Protein AF-A0A0P7C8B6-F1 (afdb_monomer_lite)

Foldseek 3Di:
DDPLLVLLVVLLVVLCVQLVVLVPPPCSVVSNVLSVLLSVLSVVLQVDPDALCSLQVLLVVLLVVLVVLQAPDQPDQAQPPVRHCDSNNVSNVSSVSSNVSSVSSNCSSPRDRDDD

Organism: NCBI:txid1605367

pLDDT: mean 93.77, std 8.3, range [48.72, 98.81]

InterPro domains:
  IPR029377 TMEM220 protein [PF15071] (16-109)

Radius of gyration: 15.58 Å; chains: 1; bounding box: 34×31×47 Å

Secondary structure (DSSP, 8-state):
--HHHHHHHHHHHHHHHHHHHGGGSS-HHHHHHHHHHHHHHHHHHHHS---THHHHHHHHHHHHHHHHT--SS---SS--TTS---HHHHHHHHHHHHHHHHHHHHHHHHSPPPP-

Structure (mmCIF, N/CA/C/O backbone):
data_AF-A0A0P7C8B6-F1
#
_entry.id   AF-A0A0P7C8B6-F1
#
loop_
_atom_site.group_PDB
_atom_site.id
_atom_site.type_symbol
_atom_site.label_atom_id
_atom_site.label_alt_id
_atom_site.label_comp_id
_atom_site.label_asym_id
_atom_site.label_entity_id
_atom_site.label_seq_id
_atom_site.pdbx_PDB_ins_code
_atom_site.Cartn_x
_atom_site.Cartn_y
_atom_site.Cartn_z
_atom_site.occupancy
_atom_site.B_iso_or_equiv
_atom_site.auth_seq_id
_atom_site.auth_comp_id
_atom_site.auth_asym_id
_atom_site.auth_atom_id
_atom_site.pdbx_PDB_model_num
ATOM 1 N N . MET A 1 1 ? -8.041 21.000 11.762 1.00 61.59 1 MET A N 1
ATOM 2 C CA . MET A 1 1 ? -8.173 19.545 11.507 1.00 61.59 1 MET A CA 1
ATOM 3 C C . MET A 1 1 ? -7.117 18.818 12.331 1.00 61.59 1 MET A C 1
ATOM 5 O O . MET A 1 1 ? -5.998 19.303 12.370 1.00 61.59 1 MET A O 1
ATOM 9 N N . SER A 1 2 ? -7.451 17.731 13.042 1.00 86.75 2 SER A N 1
ATOM 10 C CA . SER A 1 2 ? -6.442 16.956 13.797 1.00 86.75 2 SER A CA 1
ATOM 11 C C . SER A 1 2 ? -5.415 16.341 12.838 1.00 86.75 2 SER A C 1
ATOM 13 O O . SER A 1 2 ? -5.809 15.888 11.764 1.00 86.75 2 SER A O 1
ATOM 15 N N . VAL A 1 3 ? -4.137 16.278 13.235 1.00 87.31 3 VAL A N 1
ATOM 16 C CA . VAL A 1 3 ? -3.024 15.716 12.437 1.00 87.31 3 VAL A CA 1
ATOM 17 C C . VAL A 1 3 ? -3.370 14.337 11.867 1.00 87.31 3 VAL A C 1
ATOM 19 O O . VAL A 1 3 ? -3.142 14.082 10.688 1.00 87.31 3 VAL A O 1
ATOM 22 N N . LYS A 1 4 ? -4.020 13.477 12.663 1.00 88.69 4 LYS A N 1
ATOM 23 C CA . LYS A 1 4 ? -4.470 12.144 12.226 1.00 88.69 4 LYS A CA 1
ATOM 24 C C . LYS A 1 4 ? -5.446 12.212 11.051 1.00 88.69 4 LYS A C 1
ATOM 26 O O . LYS A 1 4 ? -5.321 11.463 10.090 1.00 88.69 4 LYS A O 1
ATOM 31 N N . LYS A 1 5 ? -6.428 13.118 11.129 1.00 89.62 5 LYS A N 1
ATOM 32 C CA . LYS A 1 5 ? -7.413 13.314 10.057 1.00 89.62 5 LYS A CA 1
ATOM 33 C C . LYS A 1 5 ? -6.733 13.867 8.810 1.00 89.62 5 LYS A C 1
ATOM 35 O O . LYS A 1 5 ? -7.017 13.381 7.726 1.00 89.62 5 LYS A O 1
ATOM 40 N N . SER A 1 6 ? -5.811 14.818 8.964 1.00 92.81 6 SER A N 1
ATOM 41 C CA . SER A 1 6 ? -5.024 15.344 7.844 1.00 92.81 6 SER A CA 1
ATOM 42 C C . SER A 1 6 ? -4.236 14.244 7.132 1.00 92.81 6 SER A C 1
ATOM 44 O O . SER A 1 6 ? -4.273 14.180 5.909 1.00 92.81 6 SER A O 1
ATOM 46 N N . LEU A 1 7 ? -3.596 13.344 7.886 1.00 94.50 7 LEU A N 1
ATOM 47 C CA . LEU A 1 7 ? -2.870 12.199 7.334 1.00 94.50 7 LEU A CA 1
ATOM 48 C C . LEU A 1 7 ? -3.791 11.258 6.543 1.00 94.50 7 LEU A C 1
ATOM 50 O O . LEU A 1 7 ? -3.444 10.852 5.436 1.00 94.50 7 LEU A O 1
ATOM 54 N N . LEU A 1 8 ? -4.974 10.941 7.080 1.00 95.81 8 LEU A N 1
ATOM 55 C CA . LEU A 1 8 ? -5.962 10.099 6.396 1.00 95.81 8 LEU A CA 1
ATOM 56 C C . LEU A 1 8 ? -6.483 10.763 5.115 1.00 95.81 8 LEU A C 1
ATOM 58 O O . LEU A 1 8 ? -6.484 10.137 4.066 1.00 95.81 8 LEU A O 1
ATOM 62 N N . TYR A 1 9 ? -6.855 12.044 5.152 1.00 96.56 9 TYR A N 1
ATOM 63 C CA . TYR A 1 9 ? -7.293 12.748 3.942 1.00 96.56 9 TYR A CA 1
ATOM 64 C C . TYR A 1 9 ? -6.197 12.822 2.877 1.00 96.56 9 TYR A C 1
ATOM 66 O O . TYR A 1 9 ? -6.477 12.582 1.705 1.00 96.56 9 TYR A O 1
ATOM 74 N N . LEU A 1 10 ? -4.959 13.128 3.277 1.00 97.38 10 LEU A N 1
ATOM 75 C CA . LEU A 1 10 ? -3.831 13.215 2.355 1.00 97.38 10 LEU A CA 1
ATOM 76 C C . LEU A 1 10 ? -3.543 11.864 1.696 1.00 97.38 10 LEU A C 1
ATOM 78 O O . LEU A 1 10 ? -3.396 11.798 0.481 1.00 97.38 10 LEU A O 1
ATOM 82 N N . SER A 1 11 ? -3.495 10.791 2.486 1.00 97.62 11 SER A N 1
ATOM 83 C CA . SER A 1 11 ? -3.268 9.441 1.962 1.00 97.62 11 SER A CA 1
ATOM 84 C C . SER A 1 11 ? -4.401 8.991 1.040 1.00 97.62 11 SER A C 1
ATOM 86 O O . SER A 1 11 ? -4.116 8.500 -0.045 1.00 97.62 11 SER A O 1
ATOM 88 N N . ILE A 1 12 ? -5.670 9.239 1.385 1.00 98.38 12 ILE A N 1
ATOM 89 C CA . ILE A 1 12 ? -6.811 8.952 0.498 1.00 98.38 12 ILE A CA 1
ATOM 90 C C . ILE A 1 12 ? -6.679 9.713 -0.826 1.00 98.38 12 ILE A C 1
ATOM 92 O O . ILE A 1 12 ? -6.777 9.104 -1.888 1.00 98.38 12 ILE A O 1
ATOM 96 N N . ALA A 1 13 ? -6.434 11.025 -0.778 1.00 98.38 13 ALA A N 1
ATOM 97 C CA . ALA A 1 13 ? -6.285 11.840 -1.982 1.00 98.38 13 ALA A CA 1
ATOM 98 C C . ALA A 1 13 ? -5.117 11.356 -2.855 1.00 98.38 13 ALA A C 1
ATOM 100 O O . ALA A 1 13 ? -5.254 11.274 -4.074 1.00 98.38 13 ALA A O 1
ATOM 101 N N . LEU A 1 14 ? -3.999 10.972 -2.233 1.00 98.38 14 LEU A N 1
ATOM 102 C CA . LEU A 1 14 ? -2.843 10.416 -2.928 1.00 98.38 14 LEU A CA 1
ATOM 103 C C . LEU A 1 14 ? -3.165 9.076 -3.603 1.00 98.38 14 LEU A C 1
ATOM 105 O O . LEU A 1 14 ? -2.796 8.877 -4.755 1.00 98.38 14 LEU A O 1
ATOM 109 N N . MET A 1 15 ? -3.882 8.173 -2.928 1.00 98.50 15 MET A N 1
ATOM 110 C CA . MET A 1 15 ? -4.281 6.887 -3.515 1.00 98.50 15 MET A CA 1
ATOM 111 C C . MET A 1 15 ? -5.254 7.068 -4.682 1.00 98.50 15 MET 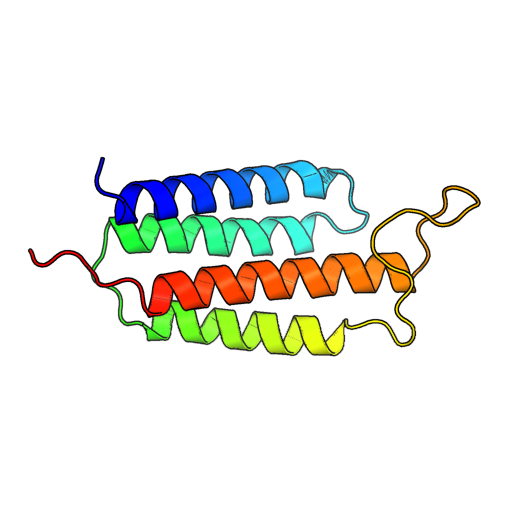A C 1
ATOM 113 O O . MET A 1 15 ? -5.131 6.386 -5.694 1.00 98.50 15 MET A O 1
ATOM 117 N N . LEU A 1 16 ? -6.185 8.021 -4.583 1.00 98.62 16 LEU A N 1
ATOM 118 C CA . LEU A 1 16 ? -7.069 8.371 -5.697 1.00 98.62 16 LEU A CA 1
ATOM 119 C C . LEU A 1 16 ? -6.288 8.961 -6.880 1.00 98.62 16 LEU A C 1
ATOM 121 O O . LEU A 1 16 ? -6.580 8.627 -8.026 1.00 98.62 16 LEU A O 1
ATOM 125 N N . LEU A 1 17 ? -5.275 9.791 -6.616 1.00 98.38 17 LEU A N 1
ATOM 126 C CA . LEU A 1 17 ? -4.390 10.323 -7.653 1.00 98.38 17 LEU A CA 1
ATOM 127 C C . LEU A 1 17 ? -3.587 9.208 -8.338 1.00 98.38 17 LEU A C 1
ATOM 129 O O . LEU A 1 17 ? -3.483 9.191 -9.562 1.00 98.38 17 LEU A O 1
ATOM 133 N N . PHE A 1 18 ? -3.052 8.256 -7.571 1.00 97.62 18 PHE A N 1
ATOM 134 C CA . PHE A 1 18 ? -2.349 7.103 -8.133 1.00 97.62 18 PHE A CA 1
ATOM 135 C C . PHE A 1 18 ? -3.280 6.243 -8.979 1.00 97.62 18 PHE A C 1
ATOM 137 O O . PHE A 1 18 ? -2.928 5.950 -10.116 1.00 97.62 18 PHE A O 1
ATOM 144 N N . ALA A 1 19 ? -4.486 5.936 -8.493 1.00 98.12 19 ALA A N 1
ATOM 145 C CA . ALA A 1 19 ? -5.508 5.240 -9.271 1.00 98.12 19 ALA A CA 1
ATOM 146 C C . ALA A 1 19 ? -5.819 5.967 -10.592 1.00 98.12 19 ALA A C 1
ATOM 148 O O . ALA A 1 19 ? -5.898 5.336 -11.639 1.00 98.12 19 ALA A O 1
ATOM 149 N N . PHE A 1 20 ? -5.939 7.297 -10.570 1.00 98.06 20 PHE A N 1
ATOM 150 C CA . PHE A 1 20 ? -6.160 8.079 -11.786 1.00 98.06 20 PHE A CA 1
ATOM 151 C C . PHE A 1 20 ? -5.009 7.929 -12.796 1.00 98.06 20 PHE A C 1
ATOM 153 O O . PHE A 1 20 ? -5.255 7.727 -13.983 1.00 98.06 20 PHE A O 1
ATOM 160 N N . PHE A 1 21 ? -3.752 7.967 -12.344 1.00 95.88 21 PHE A N 1
ATOM 161 C CA . PHE A 1 21 ? -2.600 7.826 -13.240 1.00 95.88 21 PHE A CA 1
ATOM 162 C C . PHE A 1 21 ? -2.402 6.422 -13.813 1.00 95.88 21 PHE A C 1
ATOM 164 O O . PHE A 1 21 ? -1.790 6.310 -14.878 1.00 95.88 21 PHE A O 1
ATOM 171 N N . GLN A 1 22 ? -2.957 5.382 -13.184 1.00 96.50 22 GLN A N 1
ATOM 172 C CA . GLN A 1 22 ? -2.896 4.012 -13.706 1.00 96.50 22 GLN A CA 1
ATOM 173 C C . GLN A 1 22 ? -3.639 3.826 -15.029 1.00 96.50 22 GLN A C 1
ATOM 175 O O . GLN A 1 22 ? -3.398 2.841 -15.711 1.00 96.50 22 GLN A O 1
ATOM 180 N N . TRP A 1 23 ? -4.477 4.775 -15.457 1.00 95.69 23 TRP A N 1
ATOM 181 C CA . TRP A 1 23 ? -5.088 4.724 -16.792 1.00 95.69 23 TRP A CA 1
ATOM 182 C C . TRP A 1 23 ? -4.061 4.756 -17.941 1.00 95.69 23 TRP A C 1
ATOM 184 O O . TRP A 1 23 ? -4.405 4.439 -19.075 1.00 95.69 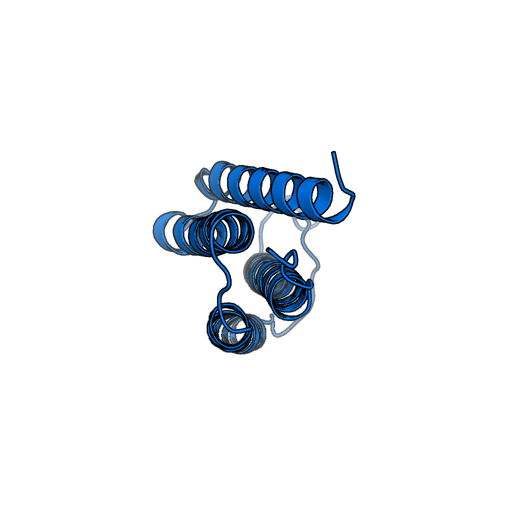23 TRP A O 1
ATOM 194 N N . ASN A 1 24 ? -2.815 5.149 -17.649 1.00 92.31 24 ASN A N 1
ATOM 195 C CA . ASN A 1 24 ? -1.694 5.138 -18.594 1.00 92.31 24 ASN A CA 1
ATOM 196 C C . ASN A 1 24 ? -0.849 3.854 -18.529 1.00 92.31 24 ASN A C 1
ATOM 198 O O . ASN A 1 24 ? 0.162 3.761 -19.225 1.00 92.31 24 ASN A O 1
ATOM 202 N N . ASP A 1 25 ? -1.190 2.917 -17.650 1.00 91.94 25 ASP A N 1
ATOM 203 C CA . ASP A 1 25 ? -0.486 1.647 -17.505 1.00 91.94 25 ASP A CA 1
ATOM 204 C C . ASP A 1 25 ? -1.087 0.590 -18.460 1.00 91.94 25 ASP A C 1
ATOM 206 O O . ASP A 1 25 ? -2.269 0.710 -18.798 1.00 91.94 25 ASP A O 1
ATOM 210 N N . PRO A 1 26 ? -0.322 -0.409 -18.948 1.00 90.69 26 PRO A N 1
ATOM 211 C CA . PRO A 1 26 ? -0.866 -1.492 -19.774 1.00 90.69 26 PRO A CA 1
ATOM 212 C C . PRO A 1 26 ? -1.998 -2.288 -19.105 1.00 90.69 26 PRO A C 1
ATOM 214 O O . PRO A 1 26 ? -2.923 -2.697 -19.809 1.00 90.69 26 PRO A O 1
ATOM 217 N N . ASP A 1 27 ? -1.989 -2.436 -17.771 1.00 93.31 27 ASP A N 1
ATOM 218 C CA . ASP A 1 27 ? -2.960 -3.260 -17.030 1.00 93.31 27 ASP A CA 1
ATOM 219 C C . ASP A 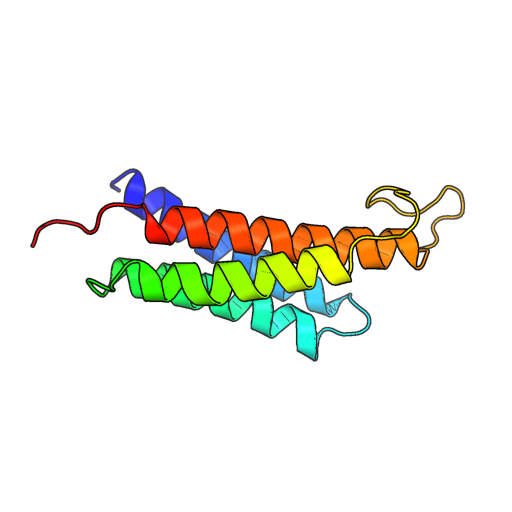1 27 ? -3.774 -2.469 -15.977 1.00 93.31 27 ASP A C 1
ATOM 221 O O . ASP A 1 27 ? -3.807 -2.802 -14.784 1.00 93.31 27 ASP A O 1
ATOM 225 N N . PRO A 1 28 ? -4.532 -1.431 -16.384 1.00 95.50 28 PRO A N 1
ATOM 226 C CA . PRO A 1 28 ? -5.188 -0.501 -15.457 1.00 95.50 28 PRO A CA 1
ATOM 227 C C . PRO A 1 28 ? -6.239 -1.186 -14.574 1.00 95.50 28 PRO A C 1
ATOM 229 O O . PRO A 1 28 ? -6.490 -0.782 -13.439 1.00 95.50 28 PRO A O 1
ATOM 232 N N . HIS A 1 29 ? -6.857 -2.248 -15.088 1.00 96.56 29 HIS A N 1
ATOM 233 C CA . HIS A 1 29 ? -7.902 -3.010 -14.416 1.00 96.56 29 HIS A CA 1
ATOM 234 C C . HIS A 1 29 ? -7.397 -3.763 -13.175 1.00 96.56 29 HIS A C 1
ATOM 236 O O . HIS A 1 29 ? -8.203 -4.068 -12.298 1.00 96.56 29 HIS A O 1
ATOM 242 N N . ILE A 1 30 ? -6.090 -4.023 -13.074 1.00 96.06 30 ILE A N 1
ATOM 243 C CA . ILE A 1 30 ? -5.452 -4.605 -11.888 1.00 96.06 30 ILE A CA 1
ATOM 244 C C . ILE A 1 30 ? -5.034 -3.490 -10.927 1.00 96.06 30 ILE A C 1
ATOM 246 O O . ILE A 1 30 ? -5.378 -3.517 -9.742 1.00 96.06 30 ILE A O 1
ATOM 250 N N . TRP A 1 31 ? -4.335 -2.475 -11.439 1.00 97.31 31 TRP A N 1
ATOM 251 C CA . TRP A 1 31 ? -3.686 -1.468 -10.600 1.00 97.31 31 TRP A CA 1
ATOM 252 C C . TRP A 1 31 ? -4.659 -0.481 -9.959 1.00 97.31 31 TRP A C 1
ATOM 254 O O . TRP A 1 31 ? -4.487 -0.099 -8.801 1.00 97.31 31 TRP A O 1
ATOM 264 N N . ILE A 1 32 ? -5.730 -0.099 -10.653 1.00 98.38 32 ILE A N 1
ATOM 265 C CA . ILE A 1 32 ? -6.718 0.852 -10.128 1.00 98.38 32 ILE A CA 1
ATOM 266 C C . ILE A 1 32 ? -7.420 0.315 -8.875 1.00 98.38 32 ILE A C 1
ATOM 268 O O . ILE A 1 32 ? -7.397 1.011 -7.853 1.00 98.38 32 ILE A O 1
ATOM 272 N N . PRO A 1 33 ? -8.001 -0.905 -8.880 1.00 98.50 33 PRO A N 1
ATOM 273 C CA . PRO A 1 33 ? -8.597 -1.478 -7.677 1.00 98.50 33 PRO A CA 1
ATOM 274 C C . PRO A 1 33 ? -7.649 -1.516 -6.480 1.00 98.50 33 PRO A C 1
ATOM 276 O O . PRO A 1 33 ? -8.081 -1.236 -5.363 1.00 98.50 33 PRO A O 1
ATOM 279 N N . ILE A 1 34 ? -6.363 -1.801 -6.699 1.00 98.12 34 ILE A N 1
ATOM 280 C CA . ILE A 1 34 ? -5.370 -1.909 -5.624 1.00 98.12 34 ILE A CA 1
ATOM 281 C C . ILE A 1 34 ? -5.279 -0.601 -4.830 1.00 98.12 34 ILE A C 1
ATOM 283 O O . ILE A 1 34 ? -5.369 -0.629 -3.599 1.00 98.12 34 ILE A O 1
ATOM 287 N N . TYR A 1 35 ? -5.171 0.541 -5.518 1.00 98.56 35 TYR A N 1
ATOM 288 C CA . TYR A 1 35 ? -5.141 1.859 -4.875 1.00 98.56 35 TYR A CA 1
ATOM 289 C C . TYR A 1 35 ? -6.505 2.261 -4.298 1.00 98.56 35 TYR A C 1
ATOM 291 O O . TYR A 1 35 ? -6.573 2.818 -3.198 1.00 98.56 35 TYR A O 1
ATOM 299 N N . LEU A 1 36 ? -7.607 1.948 -4.991 1.00 98.62 36 LEU A N 1
ATOM 300 C CA . LEU A 1 36 ? -8.958 2.256 -4.506 1.00 98.62 36 LEU A CA 1
ATOM 301 C C . LEU A 1 36 ? -9.302 1.512 -3.210 1.00 98.62 36 LEU A C 1
ATOM 303 O O . LEU A 1 36 ? -9.949 2.090 -2.338 1.00 98.62 36 LEU A O 1
ATOM 307 N N . ILE A 1 37 ? -8.833 0.274 -3.038 1.00 98.69 37 ILE A N 1
ATOM 308 C CA . ILE A 1 37 ? -8.986 -0.482 -1.787 1.00 98.69 37 ILE A CA 1
ATOM 309 C C . ILE A 1 37 ? -8.306 0.259 -0.630 1.00 98.69 37 ILE A C 1
ATOM 311 O O . ILE A 1 37 ? -8.911 0.431 0.429 1.00 98.69 37 ILE A O 1
ATOM 315 N N . VAL A 1 38 ? -7.083 0.764 -0.821 1.00 98.56 38 VAL A N 1
ATOM 316 C CA . VAL A 1 38 ? -6.367 1.519 0.223 1.00 98.56 38 VAL A CA 1
ATOM 317 C C . VAL A 1 38 ? -7.067 2.846 0.523 1.00 98.56 38 VAL A C 1
ATOM 319 O O . VAL A 1 38 ? -7.234 3.200 1.693 1.00 98.56 38 VAL A O 1
ATOM 322 N N . ALA A 1 39 ? -7.536 3.561 -0.504 1.00 98.69 39 ALA A N 1
ATOM 323 C CA . ALA A 1 39 ? -8.323 4.784 -0.335 1.00 98.69 39 ALA A CA 1
ATOM 324 C C . ALA A 1 39 ? -9.608 4.522 0.471 1.00 98.69 39 ALA A C 1
ATOM 326 O O . ALA A 1 39 ? -9.914 5.235 1.431 1.00 98.69 39 ALA A O 1
ATOM 327 N N . PHE A 1 40 ? -10.332 3.454 0.130 1.00 98.50 40 PHE A N 1
ATOM 328 C CA . PHE A 1 40 ? -11.536 3.035 0.835 1.00 98.50 40 PHE A CA 1
ATOM 329 C C . PHE A 1 40 ? -11.250 2.685 2.298 1.00 98.50 40 PHE A C 1
ATOM 331 O O . PHE A 1 40 ? -11.974 3.133 3.186 1.00 98.50 40 PHE A O 1
ATOM 338 N N . LEU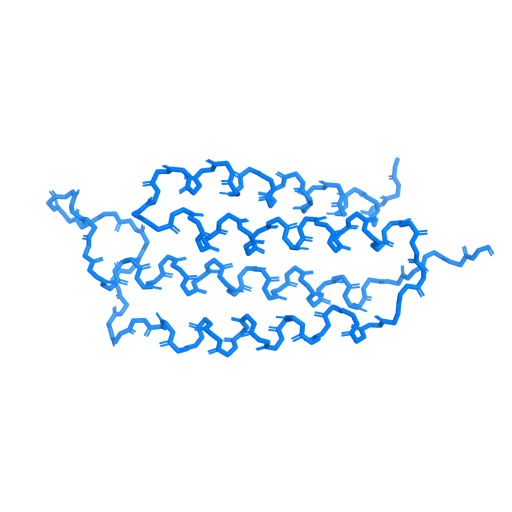 A 1 41 ? -10.178 1.938 2.575 1.00 97.81 41 LEU A N 1
ATOM 339 C CA . LEU A 1 41 ? -9.782 1.592 3.941 1.00 97.81 41 LEU A CA 1
ATOM 340 C C . LEU A 1 41 ? -9.374 2.828 4.756 1.00 97.81 41 LEU A C 1
ATOM 342 O O . LEU A 1 41 ? -9.704 2.911 5.940 1.00 97.81 41 LEU A O 1
ATOM 346 N N . GLY A 1 42 ? -8.750 3.826 4.125 1.00 96.81 42 GLY A N 1
ATOM 347 C CA . GLY A 1 42 ? -8.484 5.125 4.748 1.00 96.81 42 GLY A CA 1
ATOM 348 C C . GLY A 1 42 ? -9.771 5.844 5.158 1.00 96.81 42 GLY A C 1
ATOM 349 O O . GLY A 1 42 ? -9.908 6.271 6.306 1.00 96.81 42 GLY A O 1
ATOM 350 N N . TRP A 1 43 ? -10.757 5.920 4.256 1.00 96.19 43 TRP A N 1
ATOM 351 C CA . TRP A 1 43 ? -12.079 6.480 4.570 1.00 96.19 43 TRP A CA 1
ATOM 352 C C . TRP A 1 43 ? -12.779 5.688 5.684 1.00 96.19 43 TRP A C 1
ATOM 354 O O . TRP A 1 43 ? -13.314 6.267 6.633 1.00 96.19 43 TRP A O 1
ATOM 364 N N . ARG A 1 44 ? -12.719 4.355 5.614 1.00 94.81 44 ARG A N 1
ATOM 365 C CA . ARG A 1 44 ? -13.313 3.452 6.601 1.00 94.81 44 ARG A CA 1
ATOM 366 C C . ARG A 1 44 ? -12.723 3.687 7.998 1.00 94.81 44 ARG A C 1
ATOM 368 O O . ARG A 1 44 ? -13.486 3.850 8.951 1.00 94.81 44 ARG A O 1
ATOM 375 N N . LYS A 1 45 ? -11.395 3.845 8.109 1.00 93.94 45 LYS A N 1
ATOM 376 C CA . LYS 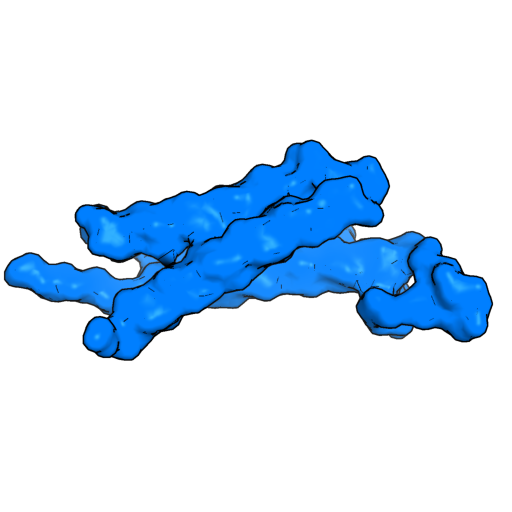A 1 45 ? -10.686 4.179 9.362 1.00 93.94 45 LYS A CA 1
ATOM 377 C C . LYS A 1 45 ? -11.183 5.477 10.008 1.00 93.94 45 LYS A C 1
ATOM 379 O O . LYS A 1 45 ? -11.123 5.619 11.228 1.00 93.94 45 LYS A O 1
ATOM 384 N N . MET A 1 46 ? -11.673 6.433 9.219 1.00 92.38 46 MET A N 1
ATOM 385 C CA . MET A 1 46 ? -12.230 7.682 9.747 1.00 92.38 46 MET A CA 1
ATOM 386 C C . MET A 1 46 ? -13.632 7.515 10.338 1.00 92.38 46 MET A C 1
ATOM 388 O O . MET A 1 46 ? -14.026 8.310 11.194 1.00 92.38 46 MET A O 1
ATOM 392 N N . LYS A 1 47 ? -14.402 6.540 9.844 1.00 90.69 47 LYS A N 1
ATOM 393 C CA . LYS A 1 47 ? -15.824 6.369 10.163 1.00 90.69 47 LYS A CA 1
ATOM 394 C C . LYS A 1 47 ? -16.070 5.301 11.228 1.00 90.69 47 LYS A C 1
ATOM 396 O O . LYS A 1 47 ? -17.019 5.442 11.997 1.00 90.69 47 LYS A O 1
ATOM 401 N N . TYR A 1 48 ? -15.230 4.270 11.282 1.00 90.62 48 TYR A N 1
ATOM 402 C CA . TYR A 1 48 ? -15.438 3.084 12.110 1.00 90.62 48 TYR A CA 1
ATOM 403 C C . TYR A 1 48 ? -14.246 2.802 13.033 1.00 90.62 48 TYR A C 1
ATOM 405 O O . TYR A 1 48 ? -13.106 3.175 12.753 1.00 90.62 48 TYR A O 1
ATOM 413 N N . LYS A 1 49 ? -14.509 2.106 14.145 1.00 88.44 49 LYS A N 1
ATOM 414 C CA . LYS A 1 49 ? -13.485 1.589 15.067 1.00 88.44 49 LYS A CA 1
ATOM 415 C C . LYS A 1 49 ? -13.087 0.169 14.660 1.00 88.44 49 LYS A C 1
ATOM 417 O O . LYS A 1 49 ? -13.376 -0.792 15.365 1.00 88.44 49 LYS A O 1
ATOM 422 N N . ASP A 1 50 ? -12.486 0.044 13.482 1.00 90.06 50 ASP A N 1
ATOM 423 C CA . ASP A 1 50 ? -12.037 -1.252 12.974 1.00 90.06 50 ASP A CA 1
ATOM 424 C C . ASP A 1 50 ? -10.850 -1.804 13.774 1.00 90.06 50 ASP A C 1
ATOM 426 O O . ASP A 1 50 ? -9.959 -1.059 14.193 1.00 90.06 50 ASP A O 1
ATOM 430 N N . SER A 1 51 ? -10.815 -3.131 13.918 1.00 93.31 51 SER A N 1
ATOM 431 C CA . SER A 1 51 ? -9.631 -3.853 14.390 1.00 93.31 51 SER A CA 1
ATOM 432 C C . SER A 1 51 ? -8.447 -3.615 13.448 1.00 93.31 51 SER A C 1
ATOM 434 O O . SER A 1 51 ? -8.619 -3.572 12.228 1.00 93.31 51 SER A O 1
ATOM 436 N N . SER A 1 52 ? -7.229 -3.542 13.994 1.00 95.06 52 SER A N 1
ATOM 437 C CA . SER A 1 52 ? -5.994 -3.411 13.207 1.00 95.06 52 SER A CA 1
ATOM 438 C C . SER A 1 52 ? -5.839 -4.512 12.149 1.00 95.06 52 SER A C 1
ATOM 440 O O . SER A 1 52 ? -5.239 -4.271 11.102 1.00 95.06 52 SER A O 1
ATOM 442 N N . LEU A 1 53 ? -6.441 -5.689 12.367 1.00 96.56 53 LEU A N 1
ATOM 443 C CA . LEU A 1 53 ? -6.433 -6.800 11.408 1.00 96.56 53 LEU A CA 1
ATOM 444 C C . LEU A 1 53 ? -7.058 -6.443 10.053 1.00 96.56 53 LEU A C 1
ATOM 446 O O . LEU A 1 53 ? -6.598 -6.950 9.034 1.00 96.56 53 LEU A O 1
ATOM 450 N N . VAL A 1 54 ? -8.040 -5.532 10.020 1.00 97.06 54 VAL A N 1
ATOM 451 C CA . VAL A 1 54 ? -8.679 -5.062 8.774 1.00 97.06 54 VAL A CA 1
ATOM 452 C C . VAL A 1 54 ? -7.657 -4.434 7.818 1.00 97.06 54 VAL A C 1
ATOM 454 O O . VAL A 1 54 ? -7.835 -4.487 6.606 1.00 97.06 54 VAL A O 1
ATOM 457 N N . PHE A 1 55 ? -6.568 -3.882 8.355 1.00 98.00 55 PHE A N 1
ATOM 458 C CA . PHE A 1 55 ? -5.506 -3.243 7.580 1.00 98.00 55 PHE A CA 1
ATOM 459 C C . PHE A 1 55 ? -4.274 -4.144 7.425 1.00 98.00 55 PHE A C 1
ATOM 461 O O . PHE A 1 55 ? -3.645 -4.143 6.372 1.00 98.00 55 PHE A O 1
ATOM 468 N N . ILE A 1 56 ? -3.945 -4.948 8.443 1.00 98.44 56 ILE A N 1
ATOM 469 C CA . ILE A 1 56 ? -2.778 -5.847 8.417 1.00 98.44 56 ILE A CA 1
ATOM 470 C C . ILE A 1 56 ? -2.939 -6.950 7.368 1.00 98.44 56 ILE A C 1
ATOM 472 O O . ILE A 1 56 ? -1.986 -7.244 6.654 1.00 98.44 56 ILE A O 1
ATOM 476 N N . LEU A 1 57 ? -4.126 -7.551 7.241 1.00 98.44 57 LEU A N 1
ATOM 477 C CA . LEU A 1 57 ? -4.346 -8.632 6.274 1.00 98.44 57 LEU A CA 1
ATOM 478 C C . LEU A 1 57 ? -4.077 -8.197 4.819 1.00 98.44 57 LEU A C 1
ATOM 480 O O . LEU A 1 57 ? -3.242 -8.834 4.174 1.00 98.44 57 LEU A O 1
ATOM 484 N N . PRO A 1 58 ? -4.686 -7.114 4.290 1.00 98.38 58 PRO A N 1
ATOM 485 C CA . PRO A 1 58 ? -4.348 -6.644 2.948 1.00 98.38 58 PRO A CA 1
ATOM 486 C C . PRO A 1 58 ? -2.899 -6.149 2.844 1.00 98.38 58 PRO A C 1
ATOM 488 O O . PRO A 1 58 ? -2.289 -6.327 1.794 1.00 98.38 58 PRO A O 1
ATOM 491 N N . ALA A 1 59 ? -2.309 -5.602 3.917 1.00 98.75 59 ALA A N 1
ATOM 492 C CA . ALA A 1 59 ? -0.896 -5.215 3.914 1.00 98.75 59 ALA A CA 1
ATOM 493 C C . ALA A 1 59 ? 0.030 -6.420 3.683 1.00 98.75 59 ALA A C 1
ATOM 495 O O . ALA A 1 59 ? 0.956 -6.324 2.888 1.00 98.75 59 ALA A O 1
ATOM 496 N N . ILE A 1 60 ? -0.234 -7.564 4.324 1.00 98.75 60 ILE A N 1
ATOM 497 C CA . ILE A 1 60 ? 0.544 -8.794 4.110 1.00 98.75 60 ILE A CA 1
ATOM 498 C C . ILE A 1 60 ? 0.402 -9.275 2.664 1.00 98.75 60 ILE A C 1
ATOM 500 O O . ILE A 1 60 ? 1.403 -9.600 2.033 1.00 98.75 60 ILE A O 1
ATOM 504 N N . VAL A 1 61 ? -0.820 -9.291 2.122 1.00 98.62 61 VAL A N 1
ATOM 505 C CA . VAL A 1 61 ? -1.061 -9.711 0.731 1.00 98.62 61 VAL A CA 1
ATOM 506 C C . VAL A 1 61 ? -0.294 -8.818 -0.244 1.00 98.62 61 VAL A C 1
ATOM 508 O O . VAL A 1 61 ? 0.422 -9.324 -1.103 1.00 98.62 61 VAL A O 1
ATOM 511 N N . TYR A 1 62 ? -0.395 -7.497 -0.087 1.00 98.69 62 TYR A N 1
ATOM 512 C CA . TYR A 1 62 ? 0.296 -6.546 -0.957 1.00 98.69 62 TYR A CA 1
ATOM 513 C C . TYR A 1 62 ? 1.812 -6.621 -0.799 1.00 98.69 62 TYR A C 1
ATOM 515 O O . TYR A 1 62 ? 2.523 -6.534 -1.793 1.00 98.69 62 TYR A O 1
ATOM 523 N N . PHE A 1 63 ? 2.312 -6.836 0.418 1.00 98.81 63 PHE A N 1
ATOM 524 C CA . PHE A 1 63 ? 3.738 -7.013 0.660 1.00 98.81 63 PHE A CA 1
ATOM 525 C C . PHE A 1 63 ? 4.278 -8.251 -0.054 1.00 98.81 63 PHE A C 1
ATOM 527 O O . PHE A 1 63 ? 5.242 -8.153 -0.806 1.00 98.81 63 PHE A O 1
ATOM 534 N N . LEU A 1 64 ? 3.645 -9.410 0.145 1.00 98.81 64 LEU A N 1
ATOM 535 C CA . LEU A 1 64 ? 4.079 -10.658 -0.483 1.00 98.81 64 LEU A CA 1
ATOM 536 C C . LEU A 1 64 ? 3.990 -10.576 -2.008 1.00 98.81 64 LEU A C 1
ATOM 538 O O . LEU A 1 64 ? 4.901 -11.031 -2.699 1.00 98.81 64 LEU A O 1
ATOM 542 N N . TRP A 1 65 ? 2.939 -9.944 -2.532 1.00 98.56 65 TRP A N 1
ATOM 543 C CA . TRP A 1 65 ? 2.810 -9.727 -3.967 1.00 98.56 65 TRP A CA 1
ATOM 544 C C . TRP A 1 65 ? 3.887 -8.773 -4.499 1.00 98.56 65 TRP A C 1
ATOM 546 O O . TRP A 1 65 ? 4.542 -9.084 -5.491 1.00 98.56 65 TRP A O 1
ATOM 556 N N . GLY A 1 66 ? 4.161 -7.676 -3.791 1.00 98.56 66 GLY A N 1
ATOM 557 C CA . GLY A 1 66 ? 5.236 -6.748 -4.136 1.00 98.56 66 GLY A CA 1
ATOM 558 C C . GLY A 1 66 ? 6.605 -7.427 -4.150 1.00 98.56 66 GLY A C 1
ATOM 559 O O . GLY A 1 66 ? 7.388 -7.190 -5.064 1.00 98.56 66 GLY A O 1
ATOM 560 N N . VAL A 1 67 ? 6.874 -8.332 -3.201 1.00 98.50 67 VAL A N 1
ATOM 561 C CA . VAL A 1 67 ? 8.099 -9.150 -3.195 1.00 98.50 67 VAL A CA 1
ATOM 562 C C . VAL A 1 67 ? 8.150 -10.080 -4.408 1.00 98.50 67 VAL A C 1
ATOM 564 O O . VAL A 1 67 ? 9.195 -10.188 -5.037 1.00 98.50 67 VAL A O 1
ATOM 567 N N . SER A 1 68 ? 7.036 -10.723 -4.767 1.00 98.19 68 SER A N 1
ATOM 568 C CA . SER A 1 68 ? 6.993 -11.622 -5.930 1.00 98.19 68 SER A CA 1
ATOM 569 C C . SER A 1 68 ? 7.151 -10.911 -7.279 1.00 98.19 68 SER A C 1
ATOM 571 O O . SER A 1 68 ? 7.577 -11.542 -8.238 1.00 98.19 68 SER A O 1
ATOM 573 N N . LEU A 1 69 ? 6.827 -9.615 -7.345 1.00 97.44 69 LEU A N 1
ATOM 574 C CA . LEU A 1 69 ? 7.023 -8.765 -8.523 1.00 97.44 69 LEU A CA 1
ATOM 575 C C . LEU A 1 69 ? 8.343 -7.990 -8.477 1.00 97.44 69 LEU A C 1
ATOM 577 O O . LEU A 1 69 ? 8.595 -7.172 -9.354 1.00 97.44 69 LEU A O 1
ATOM 581 N N . TYR A 1 70 ? 9.174 -8.177 -7.450 1.00 97.31 70 TYR A N 1
ATOM 582 C CA . TYR A 1 70 ? 10.440 -7.461 -7.380 1.00 97.31 70 TYR A CA 1
ATOM 583 C C . TYR A 1 70 ? 11.337 -7.886 -8.557 1.00 97.31 70 TYR A C 1
ATOM 585 O O . TYR A 1 70 ? 11.503 -9.088 -8.778 1.00 97.31 70 TYR A O 1
ATOM 593 N N . PRO A 1 71 ? 11.903 -6.939 -9.326 1.00 97.12 71 PRO A N 1
ATOM 594 C CA . PRO A 1 71 ? 12.634 -7.274 -10.540 1.00 97.12 71 PRO A CA 1
ATOM 595 C C . PRO A 1 71 ? 13.925 -8.031 -10.220 1.00 97.12 71 PRO A C 1
ATOM 597 O O . PRO A 1 71 ? 14.581 -7.768 -9.210 1.00 97.12 71 PRO A O 1
ATOM 600 N N . GLU A 1 72 ? 14.332 -8.930 -11.120 1.00 95.62 72 GLU A N 1
ATOM 601 C CA . GLU A 1 72 ? 15.599 -9.665 -10.989 1.00 95.62 72 GLU A CA 1
ATOM 602 C C . GLU A 1 72 ? 16.802 -8.714 -10.945 1.00 95.62 72 GLU A C 1
ATOM 604 O O . GLU A 1 72 ? 17.777 -8.956 -10.231 1.00 95.62 72 GLU A O 1
ATOM 609 N N . GLN A 1 73 ? 16.720 -7.611 -11.694 1.00 95.94 73 GLN A N 1
ATOM 610 C CA . GLN A 1 73 ? 17.711 -6.544 -11.697 1.00 95.94 73 GLN A CA 1
ATOM 611 C C . GLN A 1 73 ? 17.031 -5.197 -11.479 1.00 95.94 73 GLN A C 1
ATOM 613 O O . GLN A 1 73 ? 16.095 -4.822 -12.183 1.00 95.94 73 GLN A O 1
ATOM 618 N N . TRP A 1 74 ? 17.512 -4.448 -10.489 1.00 94.94 74 TRP A N 1
ATOM 619 C CA . TRP A 1 74 ? 16.993 -3.117 -10.212 1.00 94.94 74 TRP A CA 1
ATOM 620 C C . TRP A 1 74 ? 17.520 -2.105 -11.235 1.00 94.94 74 TRP A C 1
ATOM 622 O O . TRP A 1 74 ? 18.683 -1.708 -11.184 1.00 94.94 74 TRP A O 1
ATOM 632 N N . GLU A 1 75 ? 16.640 -1.654 -12.127 1.00 94.62 75 GLU A N 1
ATOM 633 C CA . GLU A 1 75 ? 16.933 -0.623 -13.138 1.00 94.62 75 GLU A CA 1
ATOM 634 C C . GLU A 1 75 ? 16.385 0.766 -12.758 1.00 94.62 75 GLU A C 1
ATOM 636 O O . GLU A 1 75 ? 16.629 1.755 -13.446 1.00 94.62 75 GLU A O 1
ATOM 641 N N . GLY A 1 76 ? 15.662 0.868 -11.638 1.00 92.38 76 GLY A N 1
ATOM 642 C CA . GLY A 1 76 ? 14.982 2.092 -11.223 1.00 92.38 76 GLY A CA 1
ATOM 643 C C . GLY A 1 76 ? 13.531 2.174 -11.702 1.00 92.38 76 GLY A C 1
ATOM 644 O O . GLY A 1 76 ? 12.918 1.185 -12.088 1.00 92.38 76 GLY A O 1
ATOM 645 N N . VAL A 1 77 ? 12.963 3.381 -11.626 1.00 92.00 77 VAL A N 1
ATOM 646 C CA . VAL A 1 77 ? 11.553 3.665 -11.982 1.00 92.00 77 VAL A CA 1
ATOM 647 C C . VAL A 1 77 ? 11.401 4.613 -13.171 1.00 92.00 77 VAL A C 1
ATOM 649 O O . VAL A 1 77 ? 10.290 4.823 -13.663 1.00 92.00 77 VAL A O 1
ATOM 652 N N . MET A 1 78 ? 12.509 5.213 -13.606 1.00 91.94 78 MET A N 1
ATOM 653 C CA . MET A 1 78 ? 12.556 6.088 -14.772 1.00 91.94 78 MET A CA 1
ATOM 654 C C . MET A 1 78 ? 12.685 5.251 -16.040 1.00 91.94 78 MET A C 1
ATOM 656 O O . MET A 1 78 ? 13.131 4.110 -15.986 1.00 91.94 78 MET A O 1
ATOM 660 N N . LEU A 1 79 ? 12.298 5.823 -17.179 1.00 87.75 79 LEU A N 1
ATOM 661 C CA . LEU A 1 79 ? 12.566 5.206 -18.477 1.00 87.75 79 LEU A CA 1
ATOM 662 C C . LEU A 1 79 ? 14.080 5.092 -18.685 1.00 87.75 79 LEU A C 1
ATOM 664 O O . LEU A 1 79 ? 14.842 5.917 -18.175 1.00 87.75 79 LEU A O 1
ATOM 668 N N . ASN A 1 80 ? 14.503 4.073 -19.429 1.00 84.19 80 ASN A N 1
ATOM 669 C CA . ASN A 1 80 ? 15.914 3.888 -19.747 1.00 84.19 80 ASN A CA 1
ATOM 670 C C . ASN A 1 80 ? 16.441 5.011 -20.667 1.00 84.19 80 ASN A C 1
ATOM 672 O O . ASN A 1 80 ? 15.694 5.885 -21.108 1.00 84.19 80 ASN A O 1
ATOM 676 N N . GLU A 1 81 ? 17.733 4.974 -20.998 1.00 79.88 81 GLU A N 1
ATOM 677 C CA . GLU A 1 81 ? 18.396 6.001 -21.822 1.00 79.88 81 GLU A CA 1
ATOM 678 C C . GLU A 1 81 ? 17.772 6.184 -23.218 1.00 79.88 81 GLU A C 1
ATOM 680 O O . GLU A 1 81 ? 17.873 7.256 -23.808 1.00 79.88 81 GLU A O 1
ATOM 685 N N . MET A 1 82 ? 17.079 5.163 -23.734 1.00 84.44 82 MET A N 1
ATOM 686 C CA . MET A 1 82 ? 16.354 5.206 -25.009 1.00 84.44 82 MET A CA 1
ATOM 687 C C . MET A 1 82 ? 14.884 5.631 -24.852 1.00 84.44 82 MET A C 1
ATOM 689 O O . MET A 1 82 ? 14.118 5.577 -25.812 1.00 84.44 82 MET A O 1
ATOM 693 N N . GLY A 1 83 ? 14.462 6.027 -23.648 1.00 83.75 83 GLY A N 1
ATOM 694 C CA . GLY A 1 83 ? 13.083 6.404 -23.342 1.00 83.75 83 GLY A CA 1
ATOM 695 C C . GLY A 1 83 ? 12.110 5.222 -23.282 1.00 83.75 83 GLY A C 1
ATOM 696 O O . GLY A 1 83 ? 10.901 5.424 -23.365 1.00 83.75 83 GLY A O 1
ATOM 697 N N . MET A 1 84 ? 12.605 3.990 -23.138 1.00 84.69 84 MET A N 1
ATOM 698 C CA . MET A 1 84 ? 11.780 2.783 -23.076 1.00 84.69 84 MET A CA 1
ATOM 699 C C . MET A 1 84 ? 11.547 2.316 -21.634 1.00 84.69 84 MET A C 1
ATOM 701 O O . MET A 1 84 ? 12.443 2.366 -20.787 1.00 84.69 84 MET A O 1
ATOM 705 N N . LYS A 1 85 ? 10.335 1.810 -21.370 1.00 86.00 85 LYS A N 1
ATOM 706 C CA . LYS A 1 85 ? 9.997 1.046 -20.159 1.00 86.00 85 LYS A CA 1
ATOM 707 C C . LYS A 1 85 ? 10.451 -0.399 -20.396 1.00 86.00 85 LYS A C 1
ATOM 709 O O . LYS A 1 85 ? 9.906 -1.068 -21.269 1.00 86.00 85 LYS A O 1
ATOM 714 N N . THR A 1 86 ? 11.485 -0.851 -19.689 1.00 93.31 86 THR A N 1
ATOM 715 C CA . THR A 1 86 ? 11.882 -2.269 -19.683 1.00 93.31 86 THR A CA 1
ATOM 716 C C . THR A 1 86 ? 10.969 -3.056 -18.744 1.00 93.31 86 THR A C 1
ATOM 718 O O . THR A 1 86 ? 10.294 -2.469 -17.894 1.00 93.31 86 THR A O 1
ATOM 721 N N . ILE A 1 87 ? 10.986 -4.387 -18.850 1.00 93.81 87 ILE A N 1
ATOM 722 C CA . ILE A 1 87 ? 10.234 -5.251 -17.931 1.00 93.81 87 ILE A CA 1
ATOM 723 C C . ILE A 1 87 ? 10.690 -5.074 -16.474 1.00 93.81 87 ILE A C 1
ATOM 725 O O . ILE A 1 87 ? 9.866 -5.040 -15.570 1.00 93.81 87 ILE A O 1
ATOM 729 N N . ASN A 1 88 ? 11.987 -4.869 -16.233 1.00 95.50 88 ASN A N 1
ATOM 730 C CA . ASN A 1 88 ? 12.513 -4.637 -14.887 1.00 95.50 88 ASN A CA 1
ATOM 731 C C . ASN A 1 88 ? 12.058 -3.287 -14.311 1.00 95.50 88 ASN A C 1
ATOM 733 O O . ASN A 1 88 ? 11.749 -3.202 -13.124 1.00 95.50 88 ASN A O 1
ATOM 737 N N . ILE A 1 89 ? 11.972 -2.240 -15.142 1.00 95.00 89 ILE A N 1
ATOM 738 C CA . ILE A 1 89 ? 11.408 -0.941 -14.740 1.00 95.00 89 ILE A CA 1
ATOM 739 C C . ILE A 1 89 ? 9.910 -1.074 -14.431 1.00 95.00 89 ILE A C 1
ATOM 741 O O . ILE A 1 89 ? 9.416 -0.468 -13.481 1.00 95.00 89 ILE A O 1
ATOM 745 N N . GLU A 1 90 ? 9.172 -1.850 -15.225 1.00 94.94 90 GLU A N 1
ATOM 746 C CA . GLU A 1 90 ? 7.753 -2.139 -14.997 1.00 94.94 90 GLU A CA 1
ATOM 747 C C . GLU A 1 90 ? 7.521 -2.857 -13.669 1.00 94.94 90 GLU A C 1
ATOM 749 O O . GLU A 1 90 ? 6.877 -2.294 -12.784 1.00 94.94 90 GLU A O 1
ATOM 754 N N . LEU A 1 91 ? 8.162 -4.009 -13.485 1.00 96.25 91 LEU A N 1
ATOM 755 C CA . LEU A 1 91 ? 8.139 -4.784 -12.247 1.00 96.25 91 LEU A CA 1
ATOM 756 C C . LEU A 1 91 ? 8.579 -3.949 -11.037 1.00 96.25 91 LEU A C 1
ATOM 758 O O . LEU A 1 91 ? 7.939 -3.967 -9.986 1.00 96.25 91 LEU A O 1
ATOM 762 N N . GLY A 1 92 ? 9.626 -3.133 -11.190 1.00 96.62 92 GLY A N 1
ATOM 763 C CA . GLY A 1 92 ? 10.087 -2.218 -10.149 1.00 96.62 92 GLY A CA 1
ATOM 764 C C . GLY A 1 92 ? 9.030 -1.187 -9.744 1.00 96.62 92 GLY A C 1
ATOM 765 O O . GLY A 1 92 ? 8.825 -0.945 -8.552 1.00 96.62 92 GLY A O 1
ATOM 766 N N . ARG A 1 93 ? 8.318 -0.594 -10.711 1.00 96.00 93 ARG A N 1
ATOM 767 C CA . ARG A 1 93 ? 7.232 0.369 -10.450 1.00 96.00 93 ARG A CA 1
ATOM 768 C C . ARG A 1 93 ? 6.042 -0.289 -9.755 1.00 96.00 93 ARG A C 1
ATOM 770 O O . ARG A 1 93 ? 5.516 0.278 -8.798 1.00 96.00 93 ARG A O 1
ATOM 777 N N . GLU A 1 94 ? 5.639 -1.467 -10.213 1.00 96.56 94 GLU A N 1
ATOM 778 C CA . GLU A 1 94 ? 4.511 -2.227 -9.666 1.00 96.56 94 GLU A CA 1
ATOM 779 C C . GLU A 1 94 ? 4.796 -2.711 -8.239 1.00 96.56 94 GLU A C 1
ATOM 781 O O . GLU A 1 94 ? 4.009 -2.469 -7.318 1.00 96.56 94 GLU A O 1
ATOM 786 N N . SER A 1 95 ? 5.979 -3.298 -8.030 1.00 97.94 95 SER A N 1
ATOM 787 C CA . SER A 1 95 ? 6.476 -3.740 -6.725 1.00 97.94 95 SER A CA 1
ATOM 788 C C . SER A 1 95 ? 6.529 -2.583 -5.720 1.00 97.94 95 SER A C 1
ATOM 790 O O . SER A 1 95 ? 5.959 -2.673 -4.627 1.00 97.94 95 SER A O 1
ATOM 792 N N . LEU A 1 96 ? 7.115 -1.439 -6.100 1.00 97.56 96 LEU A N 1
ATOM 793 C CA . LEU A 1 96 ? 7.142 -0.254 -5.237 1.00 97.56 96 LEU A CA 1
ATOM 794 C C . LEU A 1 96 ? 5.746 0.308 -4.956 1.00 97.56 96 LEU A C 1
ATOM 796 O O . LEU A 1 96 ? 5.477 0.727 -3.828 1.00 97.56 96 LEU A O 1
ATOM 800 N N . GLY A 1 97 ? 4.847 0.304 -5.942 1.00 97.56 97 GLY A N 1
ATOM 801 C CA . GLY A 1 97 ? 3.452 0.695 -5.751 1.00 97.56 97 GLY A CA 1
ATOM 802 C C . GLY A 1 97 ? 2.773 -0.136 -4.658 1.00 97.56 97 GLY A C 1
ATOM 803 O O . GLY A 1 97 ? 2.149 0.420 -3.749 1.00 97.56 97 GLY A O 1
ATOM 804 N N . LEU A 1 98 ? 2.960 -1.458 -4.687 1.00 98.62 98 LEU A N 1
ATOM 805 C CA . LEU A 1 98 ? 2.462 -2.382 -3.664 1.00 98.62 98 LEU A CA 1
ATOM 806 C C . LEU A 1 98 ? 3.112 -2.159 -2.289 1.00 98.62 98 LEU A C 1
ATOM 808 O O . LEU A 1 98 ? 2.416 -2.203 -1.269 1.00 98.62 98 LEU A O 1
ATOM 812 N N . PHE A 1 99 ? 4.408 -1.847 -2.226 1.00 98.69 99 PHE A N 1
ATOM 813 C CA . PHE A 1 99 ? 5.079 -1.523 -0.961 1.00 98.69 99 PHE A CA 1
ATOM 814 C C . PHE A 1 99 ? 4.621 -0.193 -0.357 1.00 98.69 99 PHE A C 1
ATOM 816 O O . PHE A 1 99 ? 4.426 -0.111 0.857 1.00 98.69 99 PHE A O 1
ATOM 823 N N . ILE A 1 100 ? 4.369 0.830 -1.177 1.00 98.44 100 ILE A N 1
ATOM 824 C CA . ILE A 1 100 ? 3.777 2.091 -0.711 1.00 98.44 100 ILE A CA 1
ATOM 825 C C . ILE A 1 100 ? 2.389 1.827 -0.118 1.00 98.44 100 ILE A C 1
ATOM 827 O O . ILE A 1 100 ? 2.092 2.279 0.990 1.00 98.44 100 ILE A O 1
ATOM 831 N N . ASN A 1 101 ? 1.560 1.043 -0.812 1.00 98.69 101 ASN A N 1
ATOM 832 C CA . ASN A 1 101 ? 0.244 0.652 -0.312 1.00 98.69 101 ASN A CA 1
ATOM 833 C C . ASN A 1 101 ? 0.342 -0.127 1.009 1.00 98.69 101 ASN A C 1
ATOM 835 O O . ASN A 1 101 ? -0.391 0.163 1.954 1.00 98.69 101 ASN A O 1
ATOM 839 N N . THR A 1 102 ? 1.290 -1.062 1.107 1.00 98.81 102 THR A N 1
ATOM 840 C CA . THR A 1 102 ? 1.590 -1.811 2.337 1.00 98.81 102 THR A CA 1
ATOM 841 C C . THR A 1 102 ? 1.912 -0.865 3.492 1.00 98.81 102 THR A C 1
ATOM 843 O O . THR A 1 102 ? 1.311 -0.970 4.561 1.00 98.81 102 THR A O 1
ATOM 846 N N . LEU A 1 103 ? 2.820 0.092 3.283 1.00 98.62 103 LEU A N 1
ATOM 847 C CA . LEU A 1 103 ? 3.225 1.045 4.314 1.00 98.62 103 LEU A CA 1
ATOM 848 C C . LEU A 1 103 ? 2.040 1.887 4.803 1.00 98.62 103 LEU A C 1
ATOM 850 O O . LEU A 1 103 ? 1.861 2.059 6.008 1.00 98.62 103 LEU A O 1
ATOM 854 N N . ILE A 1 104 ? 1.199 2.369 3.887 1.00 98.44 104 ILE A N 1
ATOM 855 C CA . ILE A 1 104 ? 0.001 3.147 4.230 1.00 98.44 104 ILE A CA 1
ATOM 856 C C . ILE A 1 104 ? -0.987 2.307 5.049 1.00 98.44 104 ILE A C 1
ATOM 858 O O . ILE A 1 104 ? -1.509 2.778 6.061 1.00 98.44 104 ILE A O 1
ATOM 862 N N . LEU A 1 105 ? -1.215 1.049 4.666 1.00 98.62 105 LEU A N 1
ATOM 863 C CA . LEU A 1 105 ? -2.087 0.143 5.414 1.00 98.62 105 LEU A CA 1
ATOM 864 C C . LEU A 1 105 ? -1.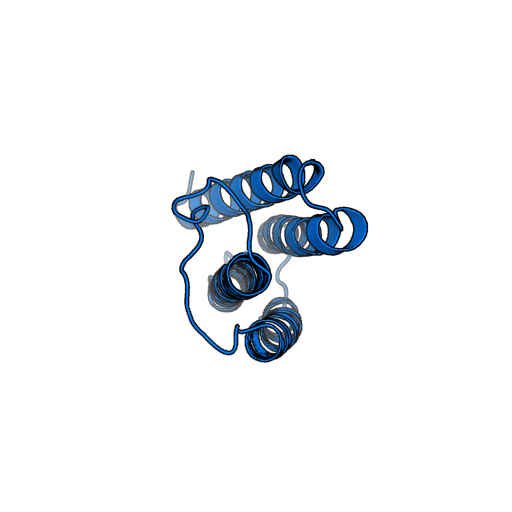546 -0.145 6.821 1.00 98.62 105 LEU A C 1
ATOM 866 O O . LEU A 1 105 ? -2.313 -0.131 7.784 1.00 98.62 105 LEU A O 1
ATOM 870 N N . LEU A 1 106 ? -0.232 -0.330 6.977 1.00 98.38 106 LEU A N 1
ATOM 871 C CA . LEU A 1 106 ? 0.387 -0.470 8.298 1.00 98.38 106 LEU A CA 1
ATOM 872 C C . LEU A 1 106 ? 0.222 0.804 9.135 1.00 98.38 106 LEU A C 1
ATOM 874 O O . LEU A 1 106 ? -0.138 0.723 10.309 1.00 98.38 106 LEU A O 1
ATOM 878 N N . ILE A 1 107 ? 0.380 1.987 8.534 1.00 97.06 107 ILE A N 1
ATOM 879 C CA . ILE A 1 107 ? 0.085 3.256 9.211 1.00 97.06 107 ILE A CA 1
ATOM 880 C C . ILE A 1 107 ? -1.370 3.271 9.698 1.00 97.06 107 ILE A C 1
ATOM 882 O O . ILE A 1 107 ? -1.613 3.610 10.854 1.00 97.06 107 ILE A O 1
ATOM 886 N N . TYR A 1 108 ? -2.345 2.856 8.883 1.00 96.69 108 TYR A N 1
ATOM 887 C CA . TYR A 1 108 ? -3.749 2.784 9.311 1.00 96.69 108 TYR A CA 1
ATOM 888 C C . TYR A 1 108 ? -3.980 1.776 10.446 1.00 96.69 108 TYR A C 1
ATOM 890 O O . TYR A 1 108 ? -4.789 2.045 11.344 1.00 96.69 108 TYR A O 1
ATOM 898 N N . ALA A 1 109 ? -3.269 0.645 10.433 1.00 96.44 109 ALA A N 1
ATOM 899 C CA . ALA A 1 109 ? -3.358 -0.390 11.461 1.00 96.44 109 ALA A CA 1
ATOM 900 C C . ALA A 1 109 ? -2.960 0.135 12.847 1.00 96.44 109 ALA A C 1
ATOM 902 O O . ALA A 1 109 ? -3.635 -0.172 13.834 1.00 96.44 109 ALA A O 1
ATOM 903 N N . PHE A 1 110 ? -1.900 0.945 12.905 1.00 94.81 110 PHE A N 1
ATOM 904 C CA . PHE A 1 110 ? -1.328 1.468 14.150 1.00 94.81 110 PHE A CA 1
ATOM 905 C C . PHE A 1 110 ? -1.769 2.897 14.483 1.00 94.81 110 PHE A C 1
ATOM 907 O O . PHE A 1 110 ? -1.528 3.376 15.591 1.00 94.81 110 PHE A O 1
ATOM 914 N N . LEU A 1 111 ? -2.462 3.585 13.569 1.00 92.88 111 LEU A N 1
ATOM 915 C CA . LEU A 1 111 ? -3.065 4.880 13.856 1.00 92.88 111 LEU A CA 1
ATOM 916 C C . LEU A 1 111 ? -4.163 4.704 14.923 1.00 92.88 111 LEU A C 1
ATOM 918 O O . LEU A 1 111 ? -5.145 3.994 14.669 1.00 92.88 111 LEU A O 1
ATOM 922 N N . PRO A 1 112 ? -4.067 5.358 16.096 1.00 85.50 112 PRO A N 1
ATOM 923 C CA . PRO A 1 112 ? -5.039 5.141 17.159 1.00 85.50 112 PRO A CA 1
ATOM 924 C C . PRO A 1 112 ? -6.402 5.691 16.741 1.00 85.50 112 PRO A C 1
ATOM 926 O O . PRO A 1 112 ? -6.491 6.862 16.342 1.00 85.50 112 PRO A O 1
ATOM 929 N N . SER A 1 113 ? -7.448 4.869 16.855 1.00 72.69 113 SER A N 1
ATOM 930 C CA . SER A 1 113 ? -8.837 5.308 16.693 1.00 72.69 113 SER A CA 1
ATOM 931 C C . SER A 1 113 ? -9.146 6.412 17.699 1.00 72.69 113 SER A C 1
ATOM 933 O O . SER A 1 113 ? -8.667 6.361 18.830 1.00 72.69 113 SER A O 1
ATOM 935 N N . ASN A 1 114 ? -9.934 7.413 17.305 1.00 63.94 114 ASN A N 1
ATOM 936 C CA . ASN A 1 114 ? -10.397 8.402 18.273 1.00 63.94 114 ASN A CA 1
ATOM 937 C C . ASN A 1 114 ? -11.236 7.681 19.337 1.00 63.94 114 ASN A C 1
ATOM 939 O O . ASN A 1 114 ? -12.125 6.889 19.000 1.00 63.94 114 ASN A O 1
ATOM 943 N N . GLU A 1 115 ? -10.929 7.932 20.607 1.00 55.84 115 GLU A N 1
ATOM 944 C CA . GLU A 1 115 ? -11.838 7.599 21.700 1.00 55.84 115 GLU A CA 1
ATOM 945 C C . GLU A 1 115 ? -13.171 8.314 21.426 1.00 55.84 115 GLU A C 1
ATOM 947 O O . GLU A 1 115 ? -13.182 9.406 20.848 1.00 55.84 115 GLU A O 1
ATOM 952 N N . ALA A 1 116 ? -14.277 7.604 21.669 1.00 48.72 116 ALA A N 1
ATOM 953 C CA . ALA A 1 116 ? -15.610 8.155 21.422 1.00 48.72 116 ALA A CA 1
ATOM 954 C C . ALA A 1 116 ? -15.981 9.081 22.575 1.00 48.72 116 ALA A C 1
ATOM 956 O O . ALA A 1 116 ? -15.581 8.731 23.707 1.00 48.72 116 ALA A O 1
#

Sequence (116 aa):
MSVKKSLLYLSIALMLLFAFFQWNDPDPHIWIPIYLIVAFLGWRKMKYKDSSLVFILPAIVYFLWGVSLYPEQWEGVMLNEMGMKTINIELGRESLGLFINTLILLIYAFLPSNEA